Protein AF-A0A3D5R9Z7-F1 (afdb_monomer)

pLDDT: mean 94.46, std 9.07, range [45.75, 98.62]

Solvent-accessible surface area (backbone atoms only — not comparable to full-atom values): 5171 Å² total; per-residue (Å²): 112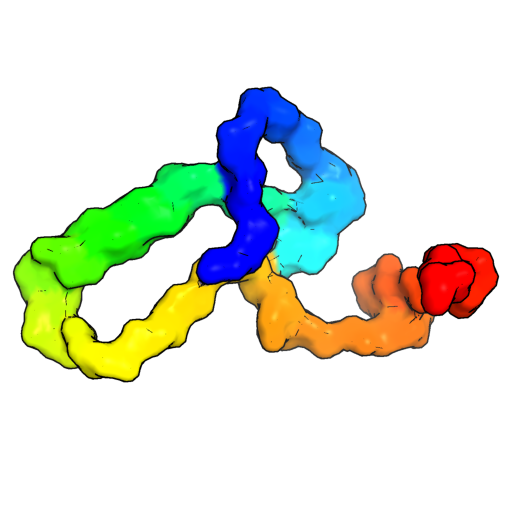,46,64,59,52,89,60,93,76,86,78,58,68,69,70,9,60,70,21,78,70,54,40,69,40,44,64,62,64,56,51,52,50,51,54,45,61,73,33,82,88,29,76,86,69,74,98,74,84,84,84,55,42,44,53,48,96,75,58,87,84,50,73,78,41,98,87,36,74,76,61,79,87,71,58,79,81,123

Foldseek 3Di:
DAFEDPDPDADDDCQQCLQLQSGGHYPVQVVVVVVCCPDPVVVPDDPDDDDDHSCNVVDDDDDPPPPDHDDPVPPPPD

Radius of gyration: 16.41 Å; Cα contacts (8 Å, |Δi|>4): 67; chains: 1; bounding box: 42×29×35 Å

Structure (mmCIF, N/CA/C/O backbone):
data_AF-A0A3D5R9Z7-F1
#
_entry.id   AF-A0A3D5R9Z7-F1
#
loop_
_atom_site.group_PDB
_atom_site.id
_atom_site.type_symbol
_atom_site.label_atom_id
_atom_site.label_alt_id
_atom_site.label_comp_id
_atom_site.label_asym_id
_atom_site.label_entity_id
_atom_site.label_seq_id
_atom_site.pdbx_PDB_ins_code
_atom_site.Cartn_x
_atom_site.Cartn_y
_atom_site.Cartn_z
_atom_site.occupancy
_atom_site.B_iso_or_equiv
_atom_site.auth_seq_id
_atom_site.auth_comp_id
_atom_site.auth_asym_id
_atom_site.auth_atom_id
_atom_site.pdbx_PDB_model_num
ATOM 1 N N . PRO A 1 1 ? -1.091 -4.997 3.298 1.00 95.62 1 PRO A N 1
ATOM 2 C CA . PRO A 1 1 ? -0.215 -3.851 2.943 1.00 95.62 1 PRO A CA 1
ATOM 3 C C . PRO A 1 1 ? 0.808 -4.263 1.882 1.00 95.62 1 PRO A C 1
ATOM 5 O O . PRO A 1 1 ? 1.120 -5.447 1.812 1.00 95.62 1 PRO A O 1
ATOM 8 N N . GLY A 1 2 ? 1.315 -3.320 1.089 1.00 97.44 2 GLY A N 1
ATOM 9 C CA . GLY A 1 2 ? 2.480 -3.523 0.224 1.00 97.44 2 GLY A CA 1
ATOM 10 C C . GLY A 1 2 ? 3.791 -3.264 0.964 1.00 97.44 2 GLY A C 1
ATOM 11 O O . GLY A 1 2 ? 3.910 -3.560 2.154 1.00 97.44 2 GLY A O 1
ATOM 12 N N . TRP A 1 3 ? 4.771 -2.676 0.275 1.00 97.75 3 TRP A N 1
ATOM 13 C CA . TRP A 1 3 ? 6.048 -2.320 0.891 1.00 97.75 3 TRP A CA 1
ATOM 14 C C . TRP A 1 3 ? 5.891 -1.141 1.862 1.00 97.75 3 TRP A C 1
ATOM 16 O O . TRP A 1 3 ? 5.735 0.011 1.455 1.00 97.75 3 TRP A O 1
ATOM 26 N N . ILE A 1 4 ? 5.958 -1.448 3.16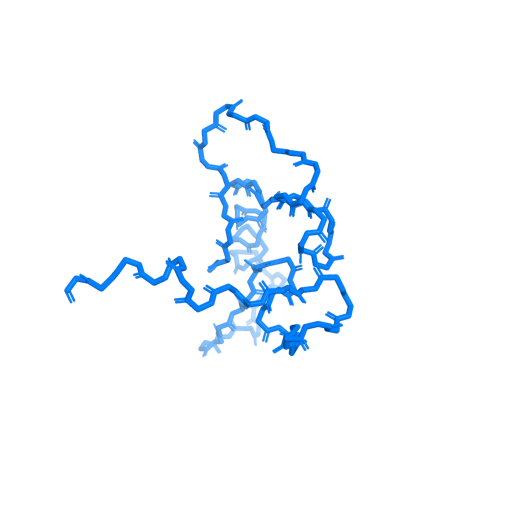0 1.00 98.06 4 ILE A N 1
ATOM 27 C CA . ILE A 1 4 ? 5.977 -0.471 4.250 1.00 98.06 4 ILE A CA 1
ATOM 28 C C . ILE A 1 4 ? 7.362 -0.459 4.894 1.00 98.06 4 ILE A C 1
ATOM 30 O O . ILE A 1 4 ? 7.834 -1.476 5.400 1.00 98.06 4 ILE A O 1
ATOM 34 N N . ASN A 1 5 ? 8.009 0.700 4.910 1.00 97.69 5 ASN A N 1
ATOM 35 C CA . ASN A 1 5 ? 9.277 0.887 5.596 1.00 97.69 5 ASN A CA 1
ATOM 36 C C . ASN A 1 5 ? 9.057 1.138 7.093 1.00 97.69 5 ASN A C 1
ATOM 38 O O . ASN A 1 5 ? 8.613 2.212 7.489 1.00 97.69 5 ASN A O 1
ATOM 42 N N . THR A 1 6 ? 9.418 0.167 7.928 1.00 97.19 6 THR A N 1
ATOM 43 C CA . THR A 1 6 ? 9.332 0.237 9.399 1.00 97.19 6 THR A CA 1
ATOM 44 C C . THR A 1 6 ? 10.633 0.694 10.065 1.00 97.19 6 THR A C 1
ATOM 46 O O . THR A 1 6 ? 10.758 0.648 11.286 1.00 97.19 6 THR A O 1
ATOM 49 N N . THR A 1 7 ? 11.611 1.136 9.274 1.00 95.81 7 THR A N 1
ATOM 50 C CA . THR A 1 7 ? 12.919 1.608 9.740 1.00 95.81 7 THR A CA 1
ATOM 51 C C . THR A 1 7 ? 13.095 3.100 9.455 1.00 95.81 7 THR A C 1
ATOM 53 O O . THR A 1 7 ? 12.339 3.701 8.694 1.00 95.81 7 THR A O 1
ATOM 56 N N . SER A 1 8 ? 14.157 3.701 9.993 1.00 91.56 8 SER A N 1
ATOM 57 C CA . SER A 1 8 ? 14.532 5.090 9.685 1.00 91.56 8 SER A CA 1
ATOM 58 C C . SER A 1 8 ? 15.258 5.258 8.341 1.00 91.56 8 SER A C 1
ATOM 60 O O . SER A 1 8 ? 15.727 6.355 8.031 1.00 91.56 8 SER A O 1
ATOM 62 N N . LYS A 1 9 ? 15.396 4.191 7.537 1.00 94.50 9 LYS A N 1
ATOM 63 C CA . LYS A 1 9 ? 16.053 4.258 6.225 1.00 94.50 9 LYS A CA 1
ATOM 64 C C . LYS A 1 9 ? 15.243 5.137 5.272 1.00 94.50 9 LYS A C 1
ATOM 66 O O . LYS A 1 9 ? 14.020 5.067 5.242 1.00 94.50 9 LYS A O 1
ATOM 71 N N . LYS A 1 10 ? 15.923 5.946 4.461 1.00 92.06 10 LYS A N 1
ATOM 72 C CA . LYS A 1 10 ? 15.299 6.677 3.352 1.00 92.06 10 LYS A CA 1
ATOM 73 C C . LYS A 1 10 ? 15.498 5.892 2.060 1.00 92.06 10 LYS A C 1
ATOM 75 O O . LYS A 1 10 ? 16.606 5.433 1.794 1.00 92.06 10 LYS A O 1
ATOM 80 N N . TYR A 1 11 ? 14.428 5.760 1.285 1.00 94.81 11 TYR A N 1
ATOM 81 C CA . TYR A 1 11 ? 14.430 5.123 -0.028 1.00 94.81 11 TYR A CA 1
ATOM 82 C C . TYR A 1 11 ? 14.228 6.184 -1.108 1.00 94.81 11 TYR A C 1
ATOM 84 O O . TYR A 1 11 ? 13.482 7.148 -0.916 1.00 94.81 11 TYR A O 1
ATOM 92 N N . SER A 1 12 ? 14.942 6.037 -2.217 1.00 94.31 12 SER A N 1
ATOM 93 C CA . SER A 1 12 ? 14.934 6.977 -3.335 1.00 94.31 12 SER A CA 1
ATOM 94 C C . SER A 1 12 ? 15.270 6.251 -4.637 1.00 94.31 12 SER A C 1
ATOM 96 O O . SER A 1 12 ? 15.570 5.058 -4.639 1.00 94.31 12 SER A O 1
ATOM 98 N N . GLY A 1 13 ? 15.195 6.967 -5.760 1.00 95.88 13 GLY A N 1
ATOM 99 C CA . GLY A 1 13 ? 15.466 6.385 -7.072 1.00 95.88 13 GLY A CA 1
ATOM 100 C C . GLY A 1 13 ? 14.464 5.285 -7.415 1.00 95.88 13 GLY A C 1
ATOM 101 O O . GLY A 1 13 ? 13.267 5.440 -7.169 1.00 95.88 13 GLY A O 1
ATOM 102 N N . SER A 1 14 ? 14.959 4.176 -7.964 1.00 94.88 14 SER A N 1
ATOM 103 C CA . SER A 1 14 ? 14.149 3.030 -8.394 1.00 94.88 14 SER A CA 1
ATOM 104 C C . SER A 1 14 ? 13.275 2.455 -7.279 1.00 94.88 14 SER A C 1
ATOM 106 O O . SER A 1 14 ? 12.136 2.085 -7.547 1.00 94.88 14 SER A O 1
ATOM 108 N N . ASP A 1 15 ? 13.753 2.459 -6.028 1.00 94.88 15 ASP A N 1
ATOM 109 C CA . ASP A 1 15 ? 12.988 1.942 -4.889 1.00 94.88 15 ASP A CA 1
ATOM 110 C C . ASP A 1 15 ? 11.663 2.687 -4.700 1.00 94.88 15 ASP A C 1
ATOM 112 O O . ASP A 1 15 ? 10.641 2.064 -4.438 1.00 94.88 15 ASP A O 1
ATOM 116 N N . SER A 1 16 ? 11.669 4.011 -4.874 1.00 95.06 16 SER A N 1
ATOM 117 C CA . SER A 1 16 ? 10.474 4.849 -4.743 1.00 95.06 16 SER A CA 1
ATOM 118 C C . SER A 1 16 ? 9.684 4.933 -6.047 1.00 95.06 16 SER A C 1
ATOM 120 O O . SER A 1 16 ? 8.458 4.855 -6.020 1.00 95.06 16 SER A O 1
ATOM 122 N N . LEU A 1 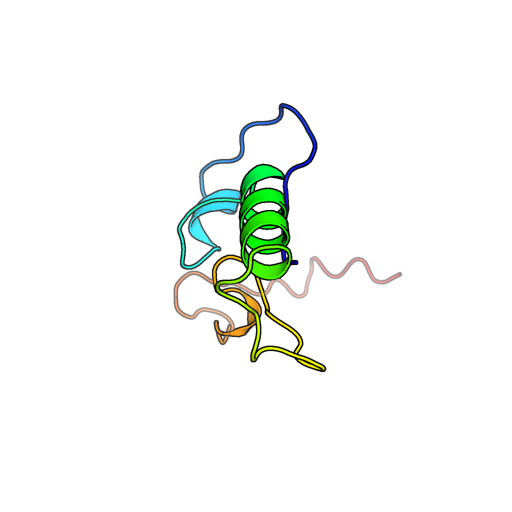17 ? 10.376 5.084 -7.181 1.00 95.94 17 LEU A N 1
ATOM 123 C CA . LEU A 1 17 ? 9.763 5.303 -8.494 1.00 95.94 17 LEU A CA 1
ATOM 124 C C . LEU A 1 17 ? 9.047 4.069 -9.049 1.00 95.94 17 LEU A C 1
ATOM 126 O O . LEU A 1 17 ? 8.177 4.225 -9.899 1.00 95.94 17 LEU A O 1
ATOM 130 N N . GLN A 1 18 ? 9.378 2.861 -8.578 1.00 95.88 18 GLN A N 1
ATOM 131 C CA . GLN A 1 18 ? 8.663 1.653 -8.999 1.00 95.88 18 GLN A CA 1
ATOM 132 C C . GLN A 1 18 ? 7.206 1.625 -8.521 1.00 95.88 18 GLN A C 1
ATOM 134 O O . GLN A 1 18 ? 6.376 0.981 -9.156 1.00 95.88 18 GLN A O 1
ATOM 139 N N . HIS A 1 19 ? 6.897 2.305 -7.409 1.00 97.06 19 HIS A N 1
ATOM 140 C CA . HIS A 1 19 ? 5.534 2.433 -6.912 1.00 97.06 19 HIS A CA 1
ATOM 141 C C . HIS A 1 19 ? 4.777 3.468 -7.750 1.00 97.06 19 HIS A C 1
ATOM 14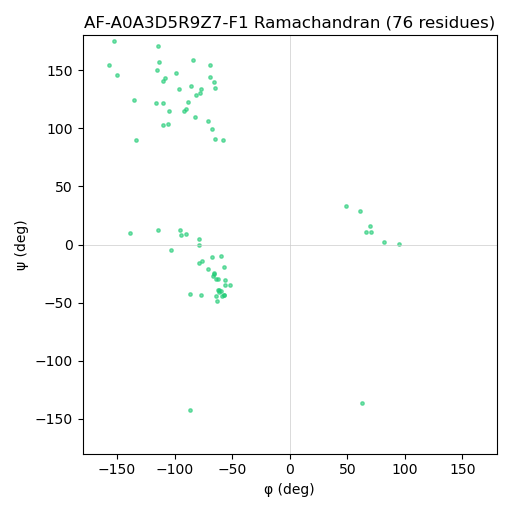3 O O . HIS A 1 19 ? 5.273 4.587 -7.887 1.00 97.06 19 HIS A O 1
ATOM 149 N N . PRO A 1 20 ? 3.540 3.195 -8.201 1.00 97.56 20 PRO A N 1
ATOM 150 C CA . PRO A 1 20 ? 2.696 4.210 -8.838 1.00 97.56 20 PRO A CA 1
ATOM 151 C C . PRO A 1 20 ? 2.536 5.510 -8.035 1.00 97.56 20 PRO A C 1
ATOM 153 O O . PRO A 1 20 ? 2.491 6.593 -8.613 1.00 97.56 20 PRO A O 1
ATOM 156 N N . VAL A 1 21 ? 2.502 5.429 -6.699 1.00 97.75 21 VAL A N 1
ATOM 157 C CA . VAL A 1 21 ? 2.462 6.613 -5.809 1.00 97.75 21 VAL A CA 1
ATOM 158 C C . VAL A 1 21 ? 3.822 7.304 -5.616 1.00 97.75 21 VAL A C 1
ATOM 160 O O . VAL A 1 21 ? 3.908 8.281 -4.876 1.00 97.75 21 VAL A O 1
ATOM 163 N N . GLN A 1 22 ? 4.883 6.790 -6.244 1.00 96.75 22 GLN A N 1
ATOM 164 C CA . GLN A 1 22 ? 6.251 7.324 -6.268 1.00 96.75 22 GLN A CA 1
ATOM 165 C C . GLN A 1 22 ? 6.942 7.428 -4.899 1.00 96.75 22 GLN A C 1
ATOM 167 O O . GLN A 1 22 ? 7.811 8.275 -4.680 1.00 96.75 22 GLN A O 1
ATOM 172 N N . ARG A 1 23 ? 6.575 6.553 -3.958 1.00 97.62 23 ARG A N 1
ATOM 173 C CA . ARG A 1 23 ? 7.242 6.409 -2.658 1.00 97.62 23 ARG A CA 1
ATOM 174 C C . ARG A 1 23 ? 7.004 5.032 -2.053 1.00 97.62 23 ARG A C 1
ATOM 176 O O . ARG A 1 23 ? 5.959 4.425 -2.274 1.00 97.62 23 ARG A O 1
ATOM 183 N N . VAL A 1 24 ? 7.933 4.611 -1.199 1.00 97.94 24 VAL A N 1
ATOM 184 C CA . VAL A 1 24 ? 7.710 3.500 -0.265 1.00 97.94 24 VAL A CA 1
ATOM 185 C C . VAL A 1 24 ? 6.694 3.935 0.801 1.00 97.94 24 VAL A C 1
ATOM 187 O O . VAL A 1 24 ? 6.655 5.102 1.210 1.00 97.94 24 VAL A O 1
ATOM 190 N N . GLY A 1 25 ? 5.843 3.012 1.247 1.00 97.69 25 GLY A N 1
ATOM 191 C CA . GLY A 1 25 ? 4.870 3.285 2.300 1.00 97.69 25 GLY A CA 1
ATOM 192 C C . GLY A 1 25 ? 5.524 3.499 3.668 1.00 97.69 25 GLY A C 1
ATOM 193 O O . GLY A 1 25 ? 6.601 2.976 3.958 1.00 97.69 25 GLY A O 1
ATOM 194 N N . HIS A 1 26 ? 4.845 4.237 4.538 1.00 97.69 26 HIS A N 1
ATOM 195 C CA . HIS A 1 26 ? 5.222 4.459 5.932 1.00 97.69 26 HIS A CA 1
ATOM 196 C C . HIS A 1 26 ? 4.198 3.812 6.875 1.00 97.69 26 HIS A C 1
ATOM 198 O O . HIS A 1 26 ? 3.037 3.653 6.497 1.00 97.69 26 HIS A O 1
ATOM 204 N N . PRO A 1 27 ? 4.563 3.481 8.130 1.00 98.19 27 PRO A N 1
ATOM 205 C CA . PRO A 1 27 ? 3.631 2.875 9.082 1.00 98.19 27 PRO A CA 1
ATOM 206 C C . PRO A 1 27 ? 2.374 3.727 9.304 1.00 98.19 27 PRO A C 1
ATOM 208 O O . PRO A 1 27 ? 1.286 3.190 9.498 1.00 98.19 27 PRO A O 1
ATOM 211 N N . LEU A 1 28 ? 2.511 5.053 9.191 1.00 98.19 28 LEU A N 1
ATOM 212 C CA . LEU A 1 28 ? 1.398 5.998 9.267 1.00 98.19 28 LEU A CA 1
ATOM 213 C C . LEU A 1 28 ? 0.351 5.810 8.161 1.00 98.19 28 LEU A C 1
ATOM 215 O O . LEU A 1 28 ? -0.820 6.060 8.422 1.00 98.19 28 LEU A O 1
ATOM 219 N N . ASP A 1 29 ? 0.715 5.330 6.967 1.00 98.19 29 ASP A N 1
ATOM 220 C CA . ASP A 1 29 ? -0.266 5.057 5.903 1.00 98.19 29 ASP A CA 1
ATOM 221 C C . ASP A 1 29 ? -1.259 3.969 6.335 1.00 98.19 29 ASP A C 1
ATOM 223 O O . ASP A 1 29 ? -2.460 4.067 6.087 1.00 98.19 29 ASP A O 1
ATOM 227 N N . ILE A 1 30 ? -0.759 2.950 7.039 1.00 98.56 30 ILE A N 1
ATOM 228 C CA . ILE A 1 30 ? -1.579 1.858 7.570 1.00 98.56 30 ILE A CA 1
ATOM 229 C C . ILE A 1 30 ? -2.326 2.309 8.820 1.00 98.56 30 ILE A C 1
ATOM 231 O O . ILE A 1 30 ? -3.522 2.051 8.932 1.00 98.56 30 ILE A O 1
ATOM 235 N N . ALA A 1 31 ? -1.657 3.023 9.731 1.00 98.44 31 ALA A N 1
ATOM 236 C CA . ALA A 1 31 ? -2.294 3.542 10.938 1.00 98.44 31 ALA A CA 1
ATOM 237 C C . ALA A 1 31 ? -3.490 4.444 10.599 1.00 98.44 31 ALA A C 1
ATOM 239 O O . ALA A 1 31 ? -4.556 4.284 11.185 1.00 98.44 31 ALA A O 1
ATOM 240 N N . ASN A 1 32 ? -3.354 5.328 9.607 1.00 98.56 32 ASN A N 1
ATOM 241 C CA . ASN A 1 32 ? -4.440 6.199 9.161 1.00 98.56 32 ASN A CA 1
ATOM 242 C C . ASN A 1 32 ? -5.640 5.409 8.624 1.00 98.56 32 ASN A C 1
ATOM 244 O O . ASN A 1 32 ? -6.777 5.755 8.946 1.00 98.56 32 ASN A O 1
ATOM 248 N N . MET A 1 33 ? -5.414 4.333 7.859 1.00 98.50 33 MET A N 1
ATOM 249 C CA . MET A 1 33 ? -6.519 3.463 7.444 1.00 98.50 33 MET A CA 1
ATOM 250 C C . MET A 1 33 ? -7.175 2.783 8.647 1.00 98.50 33 MET A C 1
ATOM 252 O O . MET A 1 33 ? -8.397 2.752 8.734 1.00 98.50 33 MET A O 1
ATOM 256 N N . VAL A 1 34 ? -6.387 2.254 9.586 1.00 98.44 34 VAL A N 1
ATOM 257 C CA . VAL A 1 34 ? -6.927 1.617 10.796 1.00 98.44 34 VAL A CA 1
ATOM 258 C C . VAL A 1 34 ? -7.781 2.608 11.589 1.00 98.44 34 VAL A C 1
ATOM 260 O O . VAL A 1 34 ? -8.892 2.267 11.980 1.00 98.44 34 VAL A O 1
ATOM 263 N N . PHE A 1 35 ? -7.323 3.852 11.760 1.00 98.50 35 PHE A N 1
ATOM 264 C CA . PHE A 1 35 ? -8.109 4.904 12.408 1.00 98.50 35 PHE A CA 1
ATOM 265 C C . PHE A 1 35 ? -9.404 5.223 11.656 1.00 98.50 35 PHE A C 1
ATOM 267 O O . PHE A 1 35 ? -10.434 5.434 12.292 1.00 98.50 35 PHE A O 1
ATOM 274 N N . PHE A 1 36 ? -9.380 5.239 10.320 1.00 98.62 36 PHE A N 1
ATOM 275 C CA . PHE A 1 36 ? -10.597 5.408 9.528 1.00 98.62 36 PHE A CA 1
ATOM 276 C C . PHE A 1 36 ? -11.576 4.247 9.743 1.00 98.62 36 PHE A C 1
ATOM 278 O O . PHE A 1 36 ? -12.742 4.498 1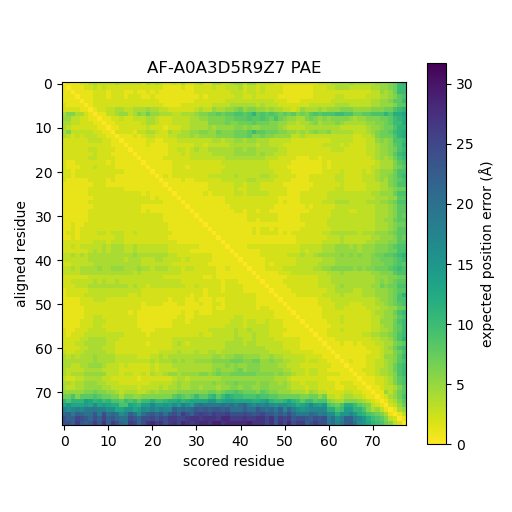0.048 1.00 98.62 36 PHE A O 1
ATOM 285 N N . LEU A 1 37 ? -11.101 3.001 9.654 1.00 98.38 37 LEU A N 1
ATOM 286 C CA . LEU A 1 37 ? -11.913 1.796 9.850 1.00 98.38 37 LEU A CA 1
ATOM 287 C C . LEU A 1 37 ? -12.470 1.672 11.272 1.00 98.38 37 LEU A C 1
ATOM 289 O O . LEU A 1 37 ? -13.538 1.103 11.459 1.00 98.38 37 LEU A O 1
ATOM 293 N N . PHE A 1 38 ? -11.765 2.214 12.264 1.00 97.75 38 PHE A N 1
ATOM 294 C CA . PHE A 1 38 ? -12.229 2.259 13.649 1.00 97.75 38 PHE A CA 1
ATOM 295 C C . PHE A 1 38 ? -13.251 3.378 13.913 1.00 97.75 38 PHE A C 1
ATOM 297 O O . PHE A 1 38 ? -13.917 3.377 14.943 1.00 97.75 38 PHE A O 1
ATOM 304 N N . SER A 1 39 ? -13.371 4.355 13.013 1.00 98.44 39 SER A N 1
ATOM 305 C CA . SER A 1 39 ? -14.294 5.477 13.187 1.00 98.44 39 SER A CA 1
ATOM 306 C C . SER A 1 39 ? -15.717 5.140 12.737 1.00 98.44 39 SER A C 1
ATOM 308 O O . SER A 1 39 ? -15.922 4.311 11.852 1.00 98.44 39 SER A O 1
ATOM 310 N N . ASP A 1 40 ? -16.699 5.899 13.234 1.00 98.19 40 ASP A N 1
ATOM 311 C CA . ASP A 1 40 ? -18.109 5.777 12.824 1.00 98.19 40 ASP A CA 1
ATOM 312 C C . ASP A 1 40 ? -18.323 5.963 11.309 1.00 98.19 40 ASP A C 1
ATOM 314 O O . ASP A 1 40 ? -19.322 5.513 10.748 1.00 98.19 40 ASP A O 1
ATOM 318 N N . LYS A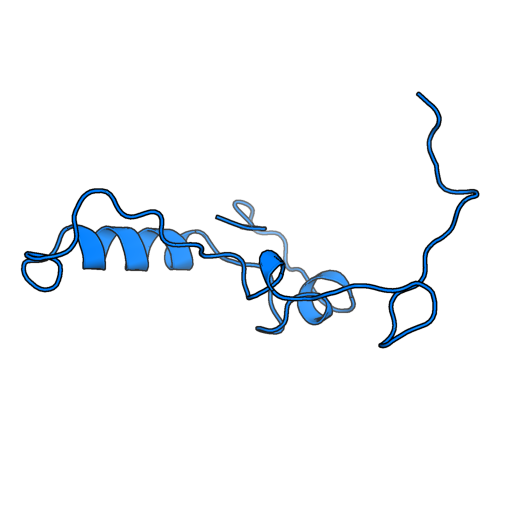 1 41 ? -17.366 6.590 10.609 1.00 98.25 41 LYS A N 1
ATOM 319 C CA . LYS A 1 41 ? -17.414 6.782 9.151 1.00 98.25 41 LYS A CA 1
ATOM 320 C C . LYS A 1 41 ? -17.341 5.466 8.376 1.00 98.25 41 LYS A C 1
ATOM 322 O O . LYS A 1 41 ? -17.796 5.421 7.237 1.00 98.25 41 LYS A O 1
ATOM 327 N N . ALA A 1 42 ? -16.773 4.419 8.969 1.00 98.38 42 ALA A N 1
ATOM 328 C CA . ALA A 1 42 ? -16.659 3.099 8.363 1.00 98.38 42 ALA A CA 1
ATOM 329 C C . ALA A 1 42 ? -17.801 2.151 8.773 1.00 98.38 42 ALA A C 1
ATOM 331 O O . ALA A 1 42 ? -17.725 0.960 8.489 1.00 98.38 42 ALA A O 1
ATOM 332 N N . GLY A 1 43 ? -18.880 2.655 9.392 1.00 98.31 43 GLY A N 1
ATOM 333 C CA . GLY A 1 43 ? -19.953 1.838 9.980 1.00 98.31 43 GLY A CA 1
ATOM 334 C C . GLY A 1 43 ? -20.707 0.895 9.028 1.00 98.31 43 GLY A C 1
ATOM 335 O O . GLY A 1 43 ? -21.467 0.052 9.493 1.00 98.31 43 GLY A O 1
ATOM 336 N N . PHE A 1 44 ? -20.498 1.004 7.711 1.00 98.25 44 PHE A N 1
ATOM 337 C CA . PHE A 1 44 ? -21.067 0.099 6.703 1.00 98.25 44 PHE A CA 1
ATOM 338 C C . PHE A 1 44 ? -20.014 -0.741 5.956 1.00 98.25 44 PHE A C 1
ATOM 340 O O . PHE A 1 44 ? -20.314 -1.358 4.938 1.00 98.25 44 PHE A O 1
ATOM 347 N N . ILE A 1 45 ? -18.770 -0.768 6.443 1.00 98.38 45 ILE A N 1
ATOM 348 C CA . ILE A 1 45 ? -17.677 -1.568 5.885 1.00 98.38 45 ILE A CA 1
ATOM 349 C C . ILE A 1 45 ? -17.447 -2.763 6.811 1.00 98.38 45 ILE A C 1
ATOM 351 O O . ILE A 1 45 ? -17.040 -2.606 7.958 1.00 98.38 45 ILE A O 1
ATOM 355 N N . THR A 1 46 ? -17.700 -3.972 6.316 1.00 98.06 46 THR A N 1
ATOM 356 C CA . THR A 1 46 ? -17.441 -5.222 7.042 1.00 98.06 46 THR A CA 1
ATOM 357 C C . THR A 1 46 ? -17.112 -6.344 6.061 1.00 98.06 46 T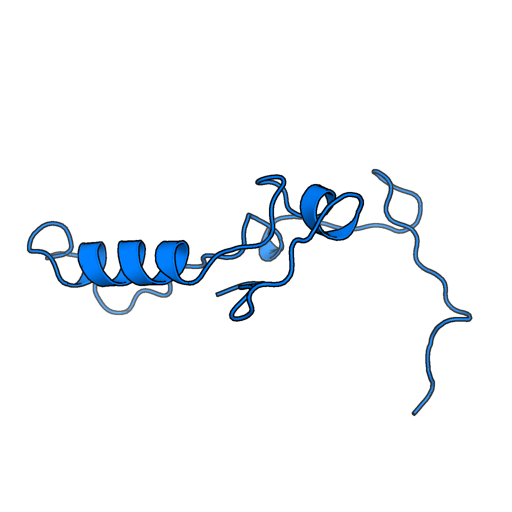HR A C 1
ATOM 359 O O . THR A 1 46 ? -17.634 -6.360 4.949 1.00 98.06 46 THR A O 1
ATOM 362 N N . GLY A 1 47 ? -16.223 -7.263 6.450 1.00 98.06 47 GLY A N 1
ATOM 363 C CA . GLY A 1 47 ? -15.803 -8.395 5.609 1.00 98.06 47 GLY A CA 1
ATOM 364 C C . GLY A 1 47 ? -14.935 -8.035 4.394 1.00 98.06 47 GLY A C 1
ATOM 365 O O . GLY A 1 47 ? -14.712 -8.892 3.545 1.00 98.06 47 GLY A O 1
ATOM 366 N N . GLU A 1 48 ? -14.446 -6.797 4.307 1.00 98.38 48 GLU A N 1
ATOM 367 C CA . GLU A 1 48 ? -13.694 -6.285 3.157 1.00 98.38 48 GLU A CA 1
ATOM 368 C C . GLU A 1 48 ? -12.173 -6.313 3.384 1.00 98.38 48 GLU A C 1
ATOM 370 O O . GLU A 1 48 ? -11.693 -6.077 4.495 1.00 98.38 48 GLU A O 1
ATOM 375 N N . ASN A 1 49 ? -11.404 -6.527 2.311 1.00 97.62 49 ASN A N 1
ATOM 376 C CA . ASN A 1 49 ? -9.943 -6.477 2.322 1.00 97.62 49 ASN A CA 1
ATOM 377 C C . ASN A 1 49 ? -9.448 -5.248 1.554 1.00 97.62 49 ASN A C 1
ATOM 379 O O . ASN A 1 49 ? -9.366 -5.258 0.326 1.00 97.62 49 ASN A O 1
ATOM 383 N N . ILE A 1 50 ? -9.023 -4.201 2.266 1.00 98.19 50 ILE A N 1
ATOM 384 C CA . ILE A 1 50 ? -8.536 -2.985 1.605 1.00 98.19 50 ILE A CA 1
ATOM 385 C C . ILE A 1 50 ? -7.026 -3.058 1.354 1.00 98.19 50 ILE A C 1
ATOM 387 O O . ILE A 1 50 ? -6.213 -3.104 2.282 1.00 98.19 50 ILE A O 1
ATOM 391 N N . CYS A 1 51 ? -6.638 -3.045 0.077 1.00 98.31 51 CYS A N 1
ATOM 392 C CA . CYS A 1 51 ? -5.237 -3.050 -0.334 1.00 98.31 51 CYS A CA 1
ATOM 393 C C . CYS A 1 51 ? -4.606 -1.655 -0.190 1.00 98.31 51 CYS A C 1
ATOM 395 O O . CYS A 1 51 ? -5.148 -0.663 -0.671 1.00 98.31 51 CYS A O 1
ATOM 397 N N . ILE A 1 52 ? -3.436 -1.593 0.454 1.00 98.44 52 ILE A N 1
ATOM 398 C CA . ILE A 1 52 ? -2.647 -0.367 0.643 1.00 98.44 52 ILE A CA 1
ATOM 399 C C . ILE A 1 52 ? -1.196 -0.689 0.302 1.00 98.44 52 ILE A C 1
ATOM 401 O O . ILE A 1 52 ? -0.437 -1.148 1.158 1.00 98.44 52 ILE A O 1
ATOM 405 N N . ASP A 1 53 ? -0.823 -0.522 -0.960 1.00 98.38 53 ASP A N 1
ATOM 406 C CA . ASP A 1 53 ? 0.460 -0.987 -1.500 1.00 98.38 53 ASP A CA 1
ATOM 407 C C . ASP A 1 53 ? 1.135 0.006 -2.457 1.00 98.38 53 ASP A C 1
ATOM 409 O O . ASP A 1 53 ? 2.104 -0.332 -3.138 1.00 98.38 53 ASP A O 1
ATOM 413 N N . GLY A 1 54 ? 0.612 1.230 -2.532 1.00 98.00 54 GLY A N 1
ATOM 414 C CA . GLY A 1 54 ? 1.109 2.239 -3.459 1.00 98.00 54 GLY A CA 1
ATOM 415 C C . GLY A 1 54 ? 0.812 1.934 -4.931 1.00 98.00 54 GLY A C 1
ATOM 416 O O . GLY A 1 54 ? 1.436 2.552 -5.785 1.00 98.00 54 GLY A O 1
ATOM 417 N N . GLY A 1 55 ? -0.114 1.012 -5.229 1.00 98.19 55 GLY A N 1
ATOM 418 C CA . GLY A 1 55 ? -0.569 0.669 -6.579 1.00 98.19 55 GLY A CA 1
ATOM 419 C C . GLY A 1 55 ? 0.147 -0.522 -7.222 1.00 98.19 55 GLY A C 1
ATOM 420 O O . GLY A 1 55 ? -0.191 -0.888 -8.346 1.00 98.19 55 GLY A O 1
ATOM 421 N N . MET A 1 56 ? 1.102 -1.148 -6.530 1.00 97.62 56 MET A N 1
ATOM 422 C CA . MET A 1 56 ? 1.940 -2.216 -7.096 1.00 97.62 56 MET A CA 1
ATOM 423 C C . MET A 1 56 ? 1.133 -3.398 -7.635 1.00 97.62 56 MET A C 1
ATOM 425 O O . MET A 1 56 ? 1.382 -3.861 -8.742 1.00 97.62 56 MET A O 1
ATOM 429 N N . THR A 1 57 ? 0.116 -3.857 -6.905 1.00 97.06 57 THR A N 1
ATOM 430 C CA . THR A 1 57 ? -0.747 -4.977 -7.325 1.00 97.06 57 THR A CA 1
ATOM 431 C C . THR A 1 57 ? -1.615 -4.664 -8.544 1.00 97.06 57 THR A C 1
ATOM 433 O O . THR A 1 57 ? -2.246 -5.565 -9.094 1.00 97.06 57 THR A O 1
ATOM 436 N N . LYS A 1 58 ? -1.680 -3.399 -8.969 1.00 97.69 58 LYS A N 1
ATOM 437 C CA . LYS A 1 58 ? -2.415 -2.958 -10.162 1.00 97.69 58 LYS A CA 1
ATOM 438 C C . LYS A 1 58 ? -1.500 -2.668 -11.348 1.00 97.69 58 LYS A C 1
ATOM 440 O O . LYS A 1 58 ? -2.002 -2.398 -12.436 1.00 97.69 58 LYS A O 1
ATOM 445 N N . GLN A 1 59 ? -0.187 -2.750 -11.159 1.00 96.06 59 GLN A N 1
ATOM 446 C CA . GLN A 1 59 ? 0.791 -2.529 -12.208 1.00 96.06 59 GLN A CA 1
ATOM 447 C C . GLN A 1 59 ? 1.136 -3.850 -12.898 1.00 96.06 59 GL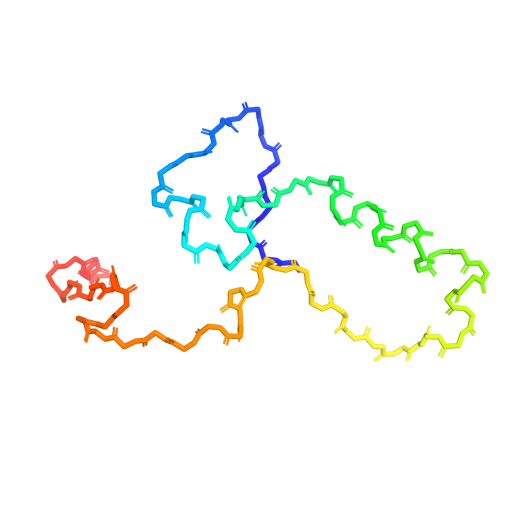N A C 1
ATOM 449 O O . GLN A 1 59 ? 1.712 -4.752 -12.295 1.00 96.06 59 GLN A O 1
ATOM 454 N N . MET A 1 60 ? 0.789 -3.961 -14.179 1.00 97.06 60 MET A N 1
ATOM 455 C CA . MET A 1 60 ? 1.223 -5.076 -15.017 1.00 97.06 60 MET A CA 1
ATOM 456 C C . MET A 1 60 ? 2.647 -4.803 -15.509 1.00 97.06 60 MET A C 1
ATOM 458 O O . MET A 1 60 ? 2.923 -3.721 -16.022 1.00 97.06 60 MET A O 1
ATOM 462 N N . ILE A 1 61 ? 3.546 -5.769 -15.326 1.00 96.56 61 ILE A N 1
ATOM 463 C CA . ILE A 1 61 ? 4.971 -5.637 -15.639 1.00 96.56 61 ILE A CA 1
ATOM 464 C C . ILE A 1 61 ? 5.323 -6.630 -16.745 1.00 96.56 61 ILE A C 1
ATOM 466 O O . ILE A 1 61 ? 5.148 -7.835 -16.565 1.00 96.56 61 ILE A O 1
ATOM 470 N N . TYR A 1 62 ? 5.842 -6.118 -17.859 1.00 96.06 62 TYR A N 1
ATOM 471 C CA . TYR A 1 62 ? 6.425 -6.908 -18.943 1.00 96.06 62 TYR A CA 1
ATOM 472 C C . TYR A 1 62 ? 7.913 -6.595 -19.067 1.00 96.06 62 TYR A C 1
ATOM 474 O O . TYR A 1 62 ? 8.364 -5.501 -18.727 1.00 96.06 62 TYR A O 1
ATOM 482 N N . ASN A 1 63 ? 8.681 -7.583 -19.521 1.00 96.25 63 ASN A N 1
ATOM 483 C CA . ASN A 1 63 ? 10.105 -7.400 -19.755 1.00 96.25 63 ASN A CA 1
ATOM 484 C C . ASN A 1 63 ? 10.347 -6.381 -20.880 1.00 96.25 63 ASN A C 1
ATOM 486 O O . ASN A 1 63 ? 9.723 -6.483 -21.930 1.00 96.25 63 ASN A O 1
ATOM 490 N N . ASP A 1 64 ? 11.290 -5.466 -20.648 1.00 95.81 64 ASP A N 1
ATOM 491 C CA . ASP A 1 64 ? 11.710 -4.378 -21.541 1.00 95.81 64 ASP A CA 1
ATOM 492 C C . ASP A 1 64 ? 10.645 -3.289 -21.802 1.00 95.81 64 ASP A C 1
ATOM 494 O O . ASP A 1 64 ? 10.876 -2.377 -22.597 1.00 95.81 64 ASP A O 1
ATOM 498 N N . ASP A 1 65 ? 9.540 -3.298 -21.048 1.00 97.25 65 ASP A N 1
ATOM 499 C CA . ASP A 1 65 ? 8.471 -2.299 -21.130 1.00 97.25 65 ASP A CA 1
ATOM 500 C C . ASP A 1 65 ? 8.452 -1.372 -19.905 1.00 97.25 65 ASP A C 1
ATOM 502 O O . ASP A 1 65 ? 8.677 -1.785 -18.767 1.00 97.25 65 ASP A O 1
ATOM 506 N N . PHE A 1 66 ? 8.138 -0.089 -20.126 1.00 94.75 66 PHE A N 1
ATOM 507 C CA . PHE A 1 66 ? 7.941 0.923 -19.070 1.00 94.75 66 PHE A CA 1
ATOM 508 C C . PHE A 1 66 ? 9.058 0.973 -18.006 1.00 94.75 66 PHE A C 1
ATOM 510 O O . PHE A 1 66 ? 8.809 1.262 -16.836 1.00 94.75 66 PHE A O 1
ATOM 517 N N . GLY A 1 67 ? 10.301 0.701 -18.414 1.00 92.88 67 GLY A N 1
ATOM 518 C CA . GLY A 1 67 ? 11.477 0.726 -17.539 1.00 92.88 67 GLY A CA 1
ATOM 519 C C . GLY A 1 67 ? 11.690 -0.536 -16.696 1.00 92.88 67 GLY A C 1
ATOM 520 O O . GLY A 1 67 ? 12.654 -0.580 -15.931 1.00 92.88 67 GLY A O 1
ATOM 521 N N . TRP A 1 68 ? 10.848 -1.563 -16.837 1.00 95.44 68 TRP A N 1
ATOM 522 C CA . TRP A 1 68 ? 11.055 -2.862 -16.204 1.00 95.44 68 TRP A CA 1
ATOM 523 C C . TRP A 1 68 ? 11.951 -3.752 -17.053 1.00 95.44 68 TRP A C 1
ATOM 525 O O . TRP A 1 68 ? 11.783 -3.863 -18.264 1.00 95.44 68 TRP A O 1
ATOM 535 N N . LYS A 1 69 ? 12.892 -4.430 -16.399 1.00 94.06 69 LYS A N 1
ATOM 536 C CA . LYS A 1 69 ? 13.788 -5.379 -17.053 1.00 94.06 69 LYS A CA 1
ATOM 537 C C . LYS A 1 69 ? 13.908 -6.642 -16.224 1.00 94.06 69 LYS A C 1
ATOM 539 O O . LYS A 1 69 ? 14.271 -6.590 -15.050 1.00 94.06 69 LYS A O 1
ATOM 544 N N . TYR A 1 70 ? 13.609 -7.771 -16.844 1.00 92.38 70 TYR A N 1
ATOM 545 C CA . TYR A 1 70 ? 13.827 -9.082 -16.265 1.00 92.38 70 TYR A CA 1
ATOM 546 C C . TYR A 1 70 ? 15.243 -9.545 -16.614 1.00 92.38 70 TYR A C 1
ATOM 548 O O . TYR A 1 70 ? 15.611 -9.604 -17.785 1.00 92.38 70 TYR A O 1
ATOM 556 N N . ASN A 1 71 ? 16.053 -9.849 -15.599 1.00 90.88 71 ASN A N 1
ATOM 557 C CA . ASN A 1 71 ? 17.369 -10.451 -15.794 1.00 90.88 71 ASN A CA 1
ATOM 558 C C . ASN A 1 71 ? 17.311 -11.938 -15.402 1.00 90.88 71 ASN A C 1
ATOM 560 O O . ASN A 1 71 ? 17.301 -12.223 -14.201 1.00 90.88 71 ASN A O 1
ATOM 564 N N . PRO A 1 72 ? 17.271 -12.876 -16.367 1.00 87.19 72 PRO A N 1
ATOM 565 C CA . PRO A 1 72 ? 17.195 -14.304 -16.068 1.00 87.19 72 PRO A CA 1
ATOM 566 C C . PRO A 1 72 ? 18.458 -14.830 -15.369 1.00 87.19 72 PRO A C 1
ATOM 568 O O . PRO A 1 72 ? 18.366 -15.783 -14.602 1.00 87.19 72 PRO A O 1
ATOM 571 N N . ASP A 1 73 ? 19.610 -14.178 -15.559 1.00 88.19 73 ASP A N 1
ATOM 572 C CA . ASP A 1 73 ? 20.884 -14.592 -14.957 1.00 88.19 73 ASP A CA 1
ATOM 573 C C . ASP A 1 73 ? 20.977 -14.240 -13.459 1.00 88.19 73 ASP A C 1
ATOM 575 O O . ASP A 1 73 ? 21.833 -14.762 -12.751 1.00 88.19 73 ASP A O 1
ATOM 579 N N . ASN A 1 74 ? 20.081 -13.376 -12.958 1.00 77.62 74 ASN A N 1
ATOM 580 C CA . ASN A 1 74 ? 19.959 -13.020 -11.535 1.00 77.62 74 ASN A CA 1
ATOM 581 C C . ASN A 1 74 ? 18.988 -13.933 -10.769 1.00 77.62 74 ASN A C 1
ATOM 583 O O . ASN A 1 74 ? 18.624 -13.632 -9.629 1.00 77.62 74 ASN A O 1
ATOM 587 N N . LEU A 1 75 ? 18.527 -15.025 -11.381 1.00 74.06 75 LEU A N 1
ATOM 588 C CA . LEU A 1 75 ? 17.871 -16.077 -10.625 1.00 74.06 75 LEU A CA 1
ATOM 589 C C . LEU A 1 75 ? 18.930 -16.719 -9.726 1.00 74.06 75 LEU A C 1
ATOM 591 O O . LEU A 1 75 ? 19.693 -17.573 -10.172 1.00 74.06 75 LEU A O 1
ATOM 595 N N . ASP A 1 76 ? 18.962 -16.322 -8.453 1.00 63.50 76 ASP A N 1
ATOM 596 C CA . ASP A 1 76 ? 19.492 -17.183 -7.398 1.00 63.50 76 ASP A CA 1
ATOM 597 C C . ASP A 1 76 ? 18.651 -18.465 -7.435 1.00 63.50 76 ASP A C 1
ATOM 599 O O . ASP A 1 76 ? 17.580 -18.555 -6.827 1.00 63.50 76 ASP A O 1
ATOM 603 N N . VA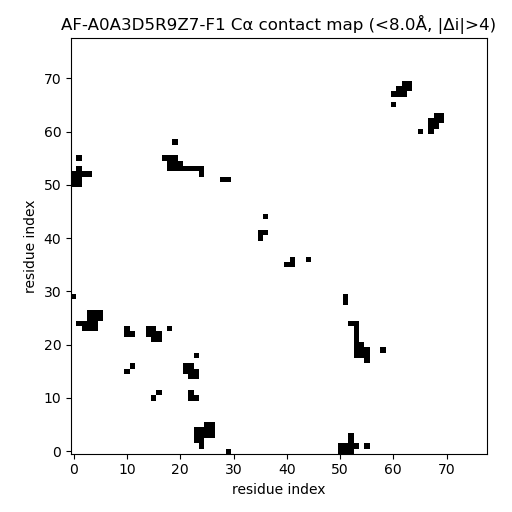L A 1 77 ? 19.103 -19.438 -8.228 1.00 54.00 77 VAL A N 1
ATOM 604 C CA . VAL A 1 77 ? 18.589 -20.801 -8.214 1.00 54.00 77 VAL A CA 1
ATOM 605 C C . VAL A 1 77 ? 18.957 -21.356 -6.843 1.00 54.00 77 VAL A C 1
ATOM 607 O O . VAL A 1 77 ? 20.071 -21.832 -6.629 1.00 54.00 77 VAL A O 1
ATOM 610 N N . LYS A 1 78 ? 18.049 -21.196 -5.880 1.00 45.75 78 LYS A N 1
ATOM 611 C CA . LYS A 1 78 ? 18.035 -22.035 -4.686 1.00 45.75 78 LYS A CA 1
ATOM 612 C C . LYS A 1 78 ? 17.556 -23.430 -5.047 1.00 45.75 78 LYS A C 1
ATOM 614 O O . LYS A 1 78 ? 16.577 -23.524 -5.820 1.00 45.75 78 LYS A O 1
#

Mean predicted aligned error: 4.02 Å

Sequence (78 aa):
PGWINTTSKKYSGSDSLQHPVQRVGHPLDIANMVFFLFSDKAGFITGENICIDGGMTKQMIYNDDFGWKYNPDNLDVK

Nearest PDB structures (foldseek):
  3vtz-assembly1_A  TM=9.055E-01  e=1.002E-02  Thermoplasma volcanium GSS1
  3imf-assembly1_D  TM=7.549E-01  e=5.328E-03  Bacillus anthracis str. 'Ames Ancestor'
  8rhx-assembly1_A  TM=7.833E-01  e=7.054E-03  Trypanosoma brucei brucei
  1w0c-assembly1_A  TM=7.864E-01  e=3.079E-02  Leishmania major
  2foi-assembly1_C  TM=7.796E-01  e=3.542E-02  Plasmodium falciparum 3D7

Secondary structure (DSSP, 8-state):
---B--SS----THHHHTSTTSS-B-HHHHHHHHHHHHSGGGTT--S-----STTGGG----TTSTT----GGG----